Protein AF-A0A7C6G1H8-F1 (afdb_monomer_lite)

Secondary structure (DSSP, 8-state):
-----------PPEEEEEETTEEEEEETT-SEEEETTEEEE-SS--EE-STT-EEPPP---

Structure (mmCIF, N/CA/C/O backbone):
data_AF-A0A7C6G1H8-F1
#
_entry.id   AF-A0A7C6G1H8-F1
#
loop_
_atom_site.group_PDB
_atom_site.id
_atom_site.type_symbol
_atom_site.label_atom_id
_atom_site.label_alt_id
_atom_site.label_comp_id
_atom_site.label_asym_id
_atom_site.label_entity_id
_atom_site.label_seq_id
_atom_site.pdbx_PDB_ins_code
_atom_site.Cartn_x
_atom_site.Cartn_y
_atom_site.Cartn_z
_atom_site.occupancy
_atom_site.B_iso_or_equiv
_atom_site.auth_seq_id
_atom_site.auth_comp_id
_atom_site.auth_asym_id
_atom_site.auth_atom_id
_atom_site.pdbx_PDB_model_num
ATOM 1 N N . MET A 1 1 ? 28.936 -9.835 -5.448 1.00 39.25 1 MET A N 1
ATOM 2 C CA . MET A 1 1 ? 27.556 -9.673 -5.945 1.00 39.25 1 MET A CA 1
ATOM 3 C C . MET A 1 1 ? 27.404 -8.200 -6.269 1.00 39.25 1 MET A C 1
ATOM 5 O O . MET A 1 1 ? 27.303 -7.404 -5.350 1.00 39.25 1 MET A O 1
ATOM 9 N N . ALA A 1 2 ? 27.596 -7.831 -7.533 1.00 34.72 2 ALA A N 1
ATOM 10 C CA . ALA A 1 2 ? 27.551 -6.436 -7.955 1.00 34.72 2 ALA A CA 1
ATOM 11 C C . ALA A 1 2 ? 26.164 -6.173 -8.542 1.00 34.72 2 ALA A C 1
ATOM 13 O O . ALA A 1 2 ? 25.804 -6.781 -9.548 1.00 34.72 2 ALA A O 1
ATOM 14 N N . ILE A 1 3 ? 25.382 -5.328 -7.876 1.00 47.22 3 ILE A N 1
ATOM 15 C CA . ILE A 1 3 ? 24.208 -4.707 -8.481 1.00 47.22 3 ILE A CA 1
ATOM 16 C C . ILE A 1 3 ? 24.744 -3.402 -9.058 1.00 47.22 3 ILE A C 1
ATOM 18 O O . ILE A 1 3 ? 25.007 -2.466 -8.313 1.00 47.22 3 ILE A O 1
ATOM 22 N N . ASN A 1 4 ? 25.025 -3.393 -10.359 1.00 45.97 4 ASN A N 1
ATOM 23 C CA . ASN A 1 4 ? 25.497 -2.202 -11.055 1.00 45.97 4 ASN A CA 1
ATOM 24 C C . ASN A 1 4 ? 24.263 -1.449 -11.552 1.00 45.97 4 ASN A C 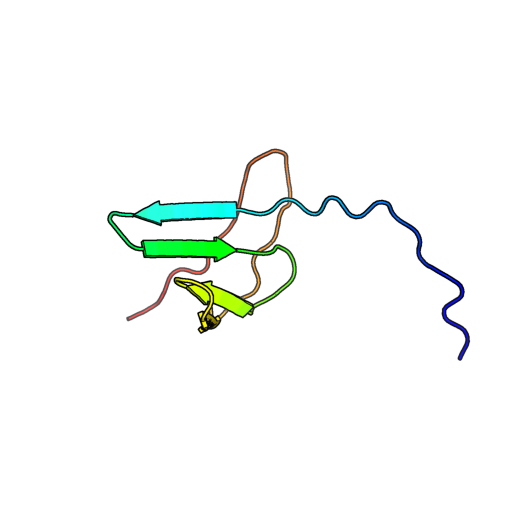1
ATOM 26 O O . ASN A 1 4 ? 23.796 -1.694 -12.660 1.00 45.97 4 ASN A O 1
ATOM 30 N N . ASP A 1 5 ? 23.719 -0.628 -10.656 1.00 46.78 5 ASP A N 1
ATOM 31 C CA . ASP A 1 5 ? 22.841 0.510 -10.920 1.00 46.78 5 ASP A CA 1
ATOM 32 C C . ASP A 1 5 ? 21.706 0.270 -11.929 1.00 46.78 5 ASP A C 1
ATOM 34 O O . ASP A 1 5 ? 21.765 0.646 -13.100 1.00 46.78 5 ASP A O 1
ATOM 38 N N . ILE A 1 6 ? 20.603 -0.287 -11.418 1.00 54.41 6 ILE A N 1
ATOM 39 C CA . ILE A 1 6 ? 19.277 -0.037 -11.989 1.00 54.41 6 ILE A CA 1
ATOM 40 C C . ILE A 1 6 ? 18.996 1.452 -11.755 1.00 54.41 6 ILE A C 1
ATOM 42 O O . ILE A 1 6 ? 18.573 1.849 -10.674 1.00 54.41 6 ILE A O 1
ATOM 46 N N . VAL A 1 7 ? 19.293 2.288 -12.747 1.00 54.03 7 VAL A N 1
ATOM 47 C CA . VAL A 1 7 ? 18.784 3.662 -12.810 1.00 54.03 7 VAL A CA 1
ATOM 48 C 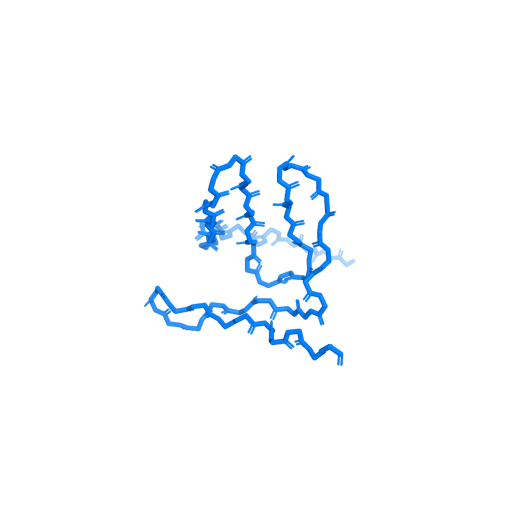C . VAL A 1 7 ? 17.618 3.652 -13.782 1.00 54.03 7 VAL A C 1
ATOM 50 O O . VAL A 1 7 ? 17.758 4.013 -14.949 1.00 54.03 7 VAL A O 1
ATOM 53 N N . GLU A 1 8 ? 16.458 3.220 -13.303 1.00 47.16 8 GLU A N 1
ATOM 54 C CA . GLU A 1 8 ? 15.202 3.618 -13.925 1.00 47.16 8 GLU A CA 1
ATOM 55 C C . GLU A 1 8 ? 14.703 4.850 -13.172 1.00 47.16 8 GLU A C 1
ATOM 57 O O . GLU A 1 8 ? 14.776 4.943 -11.950 1.00 47.16 8 GLU A O 1
ATOM 62 N N . ASN A 1 9 ? 14.297 5.878 -13.912 1.00 54.00 9 ASN A N 1
ATOM 63 C CA . ASN A 1 9 ? 13.709 7.086 -13.347 1.00 54.00 9 ASN A CA 1
ATOM 64 C C . ASN A 1 9 ? 12.310 6.706 -12.828 1.00 54.00 9 ASN A C 1
ATOM 66 O O . ASN A 1 9 ? 11.306 6.875 -13.524 1.00 54.00 9 ASN A O 1
ATOM 70 N N . ASP A 1 10 ? 12.310 6.104 -11.636 1.00 55.84 10 ASP A N 1
ATOM 71 C CA . ASP A 1 10 ? 11.238 5.392 -10.937 1.00 55.84 10 ASP A CA 1
ATOM 72 C C . ASP A 1 10 ? 10.150 6.348 -10.440 1.00 55.84 10 ASP A C 1
ATOM 74 O O . ASP A 1 10 ? 9.908 6.505 -9.243 1.00 55.84 10 ASP A O 1
ATOM 78 N N . LYS A 1 11 ? 9.438 7.009 -11.355 1.00 63.50 11 LYS A N 1
ATOM 79 C CA . LYS A 1 11 ? 8.136 7.594 -11.007 1.00 63.50 11 LYS A CA 1
ATOM 80 C C . LYS A 1 11 ? 7.114 6.469 -10.901 1.00 63.50 11 LYS A C 1
ATOM 82 O O . LYS A 1 11 ? 6.231 6.332 -11.749 1.00 63.50 11 LYS A O 1
ATOM 87 N N . THR A 1 12 ? 7.274 5.636 -9.880 1.00 71.62 12 THR A N 1
ATOM 88 C CA . THR A 1 12 ? 6.256 4.675 -9.486 1.00 71.62 12 THR A CA 1
ATOM 89 C C . THR A 1 12 ? 5.002 5.461 -9.097 1.00 71.62 12 THR A C 1
ATOM 91 O O . THR A 1 12 ? 5.088 6.483 -8.412 1.00 71.62 12 THR A O 1
ATOM 94 N N . PRO A 1 13 ? 3.826 5.080 -9.614 1.00 77.75 13 PRO A N 1
ATOM 95 C CA . PRO A 1 13 ? 2.608 5.806 -9.311 1.00 77.75 13 PRO A CA 1
ATOM 96 C C . PRO A 1 13 ? 2.245 5.615 -7.838 1.00 77.75 13 PRO A C 1
ATOM 98 O O . PRO A 1 13 ? 2.215 4.494 -7.332 1.00 77.75 13 PRO A O 1
ATOM 101 N N . GLU A 1 14 ? 1.931 6.719 -7.172 1.00 82.44 14 GLU A N 1
ATOM 102 C CA . GLU A 1 14 ? 1.425 6.744 -5.804 1.00 82.44 14 GLU A CA 1
ATOM 103 C C . GLU A 1 14 ? -0.087 6.991 -5.824 1.00 82.44 14 GLU A C 1
ATOM 105 O O . GLU A 1 14 ? -0.578 7.867 -6.549 1.00 82.44 14 GLU A O 1
ATOM 110 N N . LEU A 1 15 ? -0.836 6.229 -5.025 1.00 84.19 15 LEU A N 1
ATOM 111 C CA . LEU A 1 15 ? -2.253 6.487 -4.784 1.00 84.19 15 LEU A CA 1
ATOM 112 C C . LEU A 1 15 ? -2.422 7.191 -3.436 1.00 84.19 15 LEU A C 1
ATOM 114 O O . LEU A 1 15 ? -2.180 6.604 -2.385 1.00 84.19 15 LEU A O 1
ATOM 118 N N . VAL A 1 16 ? -2.906 8.433 -3.471 1.00 89.56 16 VAL A N 1
ATOM 119 C CA . VAL A 1 16 ? -3.224 9.218 -2.271 1.00 89.56 16 VAL A CA 1
ATOM 120 C C . VAL A 1 16 ? -4.736 9.256 -2.071 1.00 89.56 16 VAL A C 1
ATOM 122 O O . VAL A 1 16 ? -5.461 9.883 -2.848 1.00 89.56 16 VAL A O 1
ATOM 125 N N . VAL A 1 17 ? -5.222 8.618 -1.006 1.00 88.62 17 VAL A N 1
ATOM 126 C CA . VAL A 1 17 ? -6.637 8.636 -0.613 1.00 88.62 17 VAL A CA 1
ATOM 127 C C . VAL A 1 17 ? -6.831 9.656 0.502 1.00 88.62 17 VAL A C 1
ATOM 129 O O . VAL A 1 17 ? -6.215 9.555 1.559 1.00 88.62 17 VAL A O 1
ATOM 132 N N . LYS A 1 18 ? -7.704 10.642 0.279 1.00 91.94 18 LYS A N 1
ATOM 133 C CA . LYS A 1 18 ? -8.057 11.659 1.279 1.00 91.94 18 LYS A CA 1
ATOM 134 C C . LYS A 1 18 ? -9.490 11.452 1.739 1.00 91.94 18 LYS A C 1
ATOM 136 O O . LYS A 1 18 ? -10.402 11.436 0.913 1.00 91.94 18 LYS A O 1
ATOM 141 N N . HIS A 1 19 ? -9.687 11.333 3.044 1.00 86.88 19 HIS A N 1
ATOM 142 C CA . HIS A 1 19 ? -11.005 11.205 3.651 1.00 86.88 19 HIS A CA 1
ATOM 143 C C . HIS A 1 19 ? -11.047 11.996 4.961 1.00 86.88 19 HIS A C 1
ATOM 145 O O . HIS A 1 19 ? -10.362 11.667 5.923 1.00 86.88 19 HIS A O 1
ATOM 151 N N . ASN A 1 20 ? -11.852 13.061 5.005 1.00 92.31 20 ASN A N 1
ATOM 152 C CA . ASN A 1 20 ? -11.878 14.017 6.118 1.00 92.31 20 ASN A CA 1
ATOM 153 C C . ASN A 1 20 ? -10.470 14.559 6.446 1.00 92.31 20 ASN A C 1
ATOM 155 O O . ASN A 1 20 ? -9.838 15.186 5.600 1.00 92.31 20 ASN A O 1
ATOM 159 N N . HIS A 1 21 ? -9.987 14.314 7.666 1.00 92.38 21 HIS A N 1
ATOM 160 C CA . HIS A 1 21 ? -8.658 14.705 8.146 1.00 92.38 21 HIS A CA 1
ATOM 161 C C . HIS A 1 21 ? -7.631 13.569 8.043 1.00 92.38 21 HIS A C 1
ATOM 163 O O . HIS A 1 21 ? -6.570 13.644 8.658 1.00 92.38 21 HIS A O 1
ATOM 169 N N . GLU A 1 22 ? -7.962 12.505 7.313 1.00 92.69 22 GLU A N 1
ATOM 170 C CA . GLU A 1 22 ? -7.104 11.345 7.122 1.00 92.69 22 GLU A CA 1
ATOM 171 C C . GLU A 1 22 ? -6.571 11.300 5.691 1.00 92.69 22 GLU A C 1
ATOM 173 O O . GLU A 1 22 ? -7.304 11.503 4.715 1.00 92.69 22 GLU A O 1
ATOM 178 N N . ILE A 1 23 ? -5.275 11.030 5.581 1.00 94.62 23 ILE A N 1
ATOM 179 C CA . ILE A 1 23 ? -4.562 10.832 4.325 1.00 94.62 23 ILE A CA 1
ATOM 180 C C . ILE A 1 23 ? -3.924 9.451 4.383 1.00 94.62 23 ILE A C 1
ATOM 182 O O . ILE A 1 23 ? -3.151 9.168 5.297 1.00 94.62 23 ILE A O 1
ATOM 186 N N . LEU A 1 24 ? -4.262 8.597 3.422 1.00 90.44 24 LEU A N 1
ATOM 187 C CA . LEU A 1 24 ? -3.629 7.302 3.221 1.00 90.44 24 LEU A CA 1
ATOM 188 C C . LEU A 1 24 ? -2.789 7.355 1.942 1.00 90.44 24 LEU A C 1
ATOM 190 O O . LEU A 1 24 ? -3.324 7.536 0.847 1.00 90.44 24 LEU A O 1
ATOM 194 N N . GLU A 1 25 ? -1.484 7.197 2.106 1.00 91.62 25 GLU A N 1
ATOM 195 C CA . GLU A 1 25 ? -0.476 7.158 1.046 1.00 91.62 25 GLU A CA 1
ATOM 196 C C . GLU A 1 25 ? -0.155 5.696 0.731 1.00 91.62 25 GLU A C 1
ATOM 198 O O . GLU A 1 25 ? 0.328 4.951 1.594 1.00 91.62 25 GLU A O 1
ATOM 203 N N . ILE A 1 26 ? -0.472 5.271 -0.492 1.00 88.12 26 ILE A N 1
ATOM 204 C CA . ILE A 1 26 ? -0.335 3.890 -0.953 1.00 88.12 26 ILE A CA 1
ATOM 205 C C . ILE A 1 26 ? 0.713 3.842 -2.060 1.00 88.12 26 ILE A C 1
ATOM 207 O O . ILE A 1 26 ? 0.480 4.276 -3.192 1.00 88.12 26 ILE A O 1
ATOM 211 N N . ASN A 1 27 ? 1.854 3.246 -1.725 1.00 85.12 27 ASN A N 1
ATOM 212 C CA . ASN A 1 27 ? 2.921 2.942 -2.668 1.00 85.12 27 ASN A CA 1
ATOM 213 C C . ASN A 1 27 ? 2.652 1.598 -3.360 1.00 85.12 27 ASN A C 1
ATOM 215 O O . ASN A 1 27 ? 2.180 0.641 -2.742 1.00 85.12 27 ASN A O 1
ATOM 219 N N . VAL A 1 28 ? 2.970 1.512 -4.648 1.00 81.50 28 VAL A N 1
ATOM 220 C CA . VAL A 1 28 ? 2.856 0.266 -5.420 1.00 81.50 28 VAL A CA 1
ATOM 221 C C . VAL A 1 28 ? 4.002 -0.694 -5.102 1.00 81.50 28 VAL A C 1
ATOM 223 O O . VAL A 1 28 ? 5.085 -0.278 -4.699 1.00 81.50 28 VAL A O 1
ATOM 226 N N . PHE A 1 29 ? 3.759 -1.992 -5.290 1.00 80.06 29 PHE A N 1
ATOM 227 C CA . PHE A 1 29 ? 4.717 -3.086 -5.074 1.00 80.06 29 PHE A CA 1
ATOM 228 C C . PHE A 1 29 ? 5.210 -3.255 -3.625 1.00 80.06 29 PHE A C 1
ATOM 230 O O . PHE A 1 29 ? 6.178 -3.970 -3.375 1.00 80.06 29 PHE A O 1
ATOM 237 N N . THR A 1 30 ? 4.509 -2.663 -2.656 1.00 80.31 30 THR A N 1
ATOM 238 C CA . THR A 1 30 ? 4.743 -2.844 -1.218 1.00 80.31 30 THR A CA 1
ATOM 239 C C . THR A 1 30 ? 3.442 -3.184 -0.489 1.00 80.31 30 THR A C 1
ATOM 241 O O . THR A 1 30 ? 2.344 -2.884 -0.963 1.00 80.31 30 THR A O 1
ATOM 244 N N . SER A 1 31 ? 3.565 -3.848 0.662 1.00 82.06 31 SER A N 1
ATOM 245 C CA . SER A 1 31 ? 2.466 -4.100 1.602 1.00 82.06 31 SER A CA 1
ATOM 246 C C . SER A 1 31 ? 2.361 -3.042 2.707 1.00 82.06 31 SER A C 1
ATOM 248 O O . SER A 1 31 ? 1.417 -3.066 3.496 1.00 82.06 31 SER A O 1
ATOM 250 N N . VAL A 1 32 ? 3.322 -2.115 2.776 1.00 87.06 32 VAL A N 1
ATOM 251 C CA . VAL A 1 32 ? 3.356 -1.034 3.768 1.00 87.06 32 VAL A CA 1
ATOM 252 C C . VAL A 1 32 ? 2.893 0.268 3.123 1.00 87.06 32 VAL A C 1
ATOM 254 O O . VAL A 1 32 ? 3.466 0.721 2.132 1.00 87.06 32 VAL A O 1
ATOM 257 N N . SER A 1 33 ? 1.864 0.870 3.710 1.00 90.19 33 SER A N 1
ATOM 258 C CA . SER A 1 33 ? 1.345 2.204 3.383 1.00 90.19 33 SER A CA 1
ATOM 259 C C . SER A 1 33 ? 1.503 3.154 4.567 1.00 90.19 33 SER A C 1
ATOM 261 O O . SER A 1 33 ? 1.982 2.746 5.627 1.00 90.19 33 SER A O 1
ATOM 263 N N . TYR A 1 34 ? 1.095 4.414 4.412 1.00 93.00 34 TYR A N 1
ATOM 264 C CA . TYR A 1 34 ? 1.165 5.406 5.486 1.00 93.00 34 TYR A CA 1
ATOM 265 C C . TYR A 1 34 ? -0.187 6.080 5.709 1.00 93.00 34 TYR A C 1
ATOM 267 O O . TYR A 1 34 ? -0.721 6.720 4.811 1.00 93.00 34 TYR A O 1
ATOM 275 N N . LEU A 1 35 ? -0.739 5.959 6.918 1.00 92.31 35 LEU A N 1
ATOM 276 C CA . LEU A 1 35 ? -1.932 6.686 7.351 1.00 92.31 35 LEU A CA 1
ATOM 277 C C . LEU A 1 35 ? -1.496 7.883 8.198 1.00 92.31 35 LEU A C 1
ATOM 279 O O . LEU A 1 35 ? -0.939 7.708 9.285 1.00 92.31 35 LEU A O 1
ATOM 283 N N . ASN A 1 36 ? -1.734 9.100 7.710 1.00 93.62 36 ASN A N 1
ATOM 284 C CA . ASN A 1 36 ? -1.27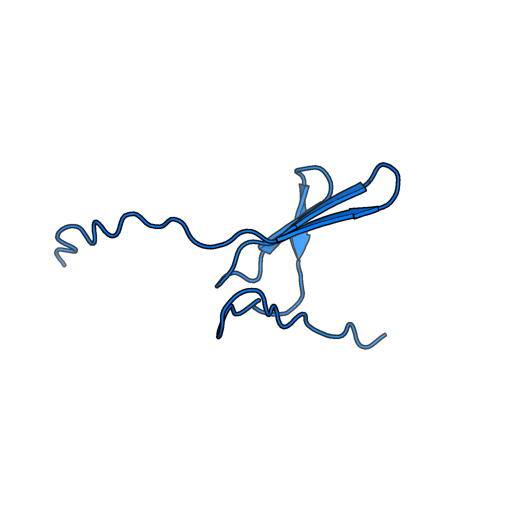2 10.346 8.329 1.00 93.62 36 ASN A CA 1
ATOM 285 C C . ASN A 1 36 ? 0.237 10.311 8.646 1.00 93.62 36 ASN A C 1
ATOM 287 O O . ASN A 1 36 ? 0.663 10.678 9.744 1.00 93.62 36 ASN A O 1
ATOM 291 N N . GLY A 1 37 ? 1.035 9.784 7.712 1.00 93.31 37 GLY A N 1
ATOM 292 C CA . GLY A 1 37 ? 2.484 9.618 7.855 1.00 93.31 37 GLY A CA 1
ATOM 293 C C . GLY A 1 37 ? 2.933 8.480 8.784 1.00 93.31 37 GLY A C 1
ATOM 294 O O . GLY A 1 37 ? 4.134 8.291 8.973 1.00 93.31 37 GLY A O 1
ATOM 295 N N . LYS A 1 38 ? 2.013 7.704 9.376 1.00 94.50 38 LYS A N 1
ATOM 296 C CA . LYS A 1 38 ? 2.349 6.544 10.222 1.00 94.50 38 LYS A CA 1
ATOM 297 C C . LYS A 1 38 ? 2.232 5.238 9.436 1.00 94.50 38 LYS A C 1
ATOM 299 O O . LYS A 1 38 ? 1.250 5.091 8.713 1.00 94.50 38 LYS A O 1
ATOM 304 N N . PRO A 1 39 ? 3.155 4.272 9.613 1.00 93.00 39 PRO A N 1
ATOM 305 C CA . PRO A 1 39 ? 3.069 2.979 8.943 1.00 93.00 39 PRO A CA 1
ATOM 306 C C . PRO A 1 39 ? 1.717 2.296 9.171 1.00 93.00 39 PRO A C 1
ATOM 308 O O . PRO A 1 39 ? 1.246 2.181 10.305 1.00 93.00 39 PRO A O 1
ATOM 311 N N . PHE A 1 40 ? 1.115 1.840 8.082 1.00 89.44 40 PHE A N 1
ATOM 312 C CA . PHE A 1 40 ? -0.158 1.142 8.024 1.00 89.44 40 PHE A CA 1
ATOM 313 C C . PHE A 1 40 ? 0.024 -0.132 7.199 1.00 89.44 40 PHE A C 1
ATOM 315 O O . PHE A 1 40 ? 0.418 -0.078 6.033 1.00 89.44 40 PHE A O 1
ATOM 322 N N . ASP A 1 41 ? -0.245 -1.280 7.816 1.00 87.88 41 ASP A N 1
ATOM 323 C CA . ASP A 1 41 ? -0.212 -2.567 7.126 1.00 87.88 41 ASP A CA 1
ATOM 324 C C . ASP A 1 41 ? -1.491 -2.745 6.300 1.00 87.88 41 ASP A C 1
ATOM 326 O O . ASP A 1 41 ? -2.603 -2.725 6.835 1.00 87.88 41 ASP A O 1
ATOM 330 N N . LEU A 1 42 ? -1.329 -2.917 4.989 1.00 82.44 42 LEU A N 1
ATOM 331 C CA . LEU A 1 42 ? -2.438 -3.172 4.074 1.00 82.44 42 LEU A CA 1
ATOM 332 C C . LEU A 1 42 ? -2.941 -4.621 4.145 1.00 82.44 42 LEU A C 1
ATOM 334 O O . LEU A 1 42 ? -4.026 -4.913 3.638 1.00 82.44 42 LEU A O 1
ATOM 338 N N . GLY A 1 43 ? -2.153 -5.544 4.706 1.00 81.19 43 GLY A N 1
ATOM 339 C CA . GLY A 1 43 ? -2.447 -6.980 4.707 1.00 81.19 43 GLY A CA 1
ATOM 340 C C . GLY A 1 43 ? -2.316 -7.654 3.332 1.00 81.19 43 GLY A C 1
ATOM 341 O O . GLY A 1 43 ? -2.638 -8.832 3.189 1.00 81.19 43 GLY A O 1
ATOM 342 N N . SER A 1 44 ? -1.867 -6.924 2.306 1.00 77.06 44 SER A N 1
ATOM 343 C CA . SER A 1 44 ? -1.532 -7.441 0.974 1.00 77.06 44 SER A CA 1
ATOM 344 C C . SER A 1 44 ? -0.690 -6.431 0.193 1.00 77.06 44 SER A C 1
ATOM 346 O O . SER A 1 44 ? -0.503 -5.301 0.637 1.00 77.06 44 SER A O 1
ATOM 348 N N . VAL A 1 45 ? -0.189 -6.833 -0.973 1.00 77.88 45 VAL A N 1
ATOM 349 C CA . VAL A 1 45 ? 0.604 -5.974 -1.862 1.00 77.88 45 VAL A CA 1
ATOM 350 C C . VAL A 1 45 ? -0.311 -5.276 -2.861 1.00 77.88 45 VAL A C 1
ATOM 352 O O . VAL A 1 45 ? -1.148 -5.918 -3.496 1.00 77.88 45 VAL A O 1
ATOM 355 N N . VAL A 1 46 ? -0.125 -3.968 -3.034 1.00 75.81 46 VAL A N 1
ATOM 356 C CA . VAL A 1 46 ? -0.828 -3.196 -4.069 1.00 75.81 46 VAL A CA 1
ATOM 357 C C . VAL A 1 46 ? -0.056 -3.272 -5.376 1.00 75.81 46 VAL A C 1
ATOM 359 O O . VAL A 1 46 ? 1.153 -3.046 -5.414 1.00 75.81 46 VAL A O 1
ATOM 362 N N . VAL A 1 47 ? -0.761 -3.582 -6.462 1.00 72.81 47 VAL A N 1
ATOM 363 C CA . VAL A 1 47 ? -0.176 -3.714 -7.801 1.00 72.81 47 VAL A CA 1
ATOM 364 C C . VAL A 1 47 ? -0.799 -2.682 -8.733 1.00 72.81 47 VAL A C 1
ATOM 366 O O . VAL A 1 47 ? -2.016 -2.488 -8.742 1.00 72.81 47 VAL A O 1
ATOM 369 N N . TYR A 1 48 ? 0.054 -2.051 -9.535 1.00 69.31 48 TYR A N 1
ATOM 370 C CA . TYR A 1 48 ? -0.328 -1.192 -10.647 1.00 69.31 48 TYR A CA 1
ATOM 371 C C . TYR A 1 48 ? -0.086 -1.948 -11.953 1.00 69.31 48 TYR A C 1
ATOM 373 O O . TYR A 1 48 ? 1.052 -2.287 -12.268 1.00 69.31 48 TYR A O 1
ATOM 381 N N . ILE A 1 49 ? -1.166 -2.275 -12.664 1.00 66.19 49 ILE A N 1
ATOM 382 C CA . ILE A 1 49 ? -1.122 -3.151 -13.849 1.00 66.19 49 ILE A CA 1
ATOM 383 C C . ILE A 1 49 ? -1.320 -2.336 -15.134 1.00 66.19 49 ILE A C 1
ATOM 385 O O . ILE A 1 49 ? -0.559 -2.483 -16.084 1.00 66.19 49 ILE A O 1
ATOM 389 N N . GLU A 1 50 ? -2.310 -1.439 -15.151 1.00 63.59 50 GLU A N 1
ATOM 390 C CA . GLU A 1 50 ? -2.656 -0.590 -16.296 1.00 63.59 50 GLU A CA 1
ATOM 391 C C . GLU A 1 50 ? -3.006 0.831 -15.833 1.00 63.59 50 GLU A C 1
ATOM 393 O O . GLU A 1 50 ? -3.317 1.055 -14.660 1.00 63.59 50 GLU A O 1
ATOM 398 N N . LYS A 1 51 ? -2.936 1.803 -16.757 1.00 65.44 51 LYS A N 1
ATOM 399 C CA . LYS A 1 51 ? -3.073 3.238 -16.457 1.00 65.44 51 LYS A CA 1
ATOM 400 C C . LYS A 1 51 ? -4.263 3.519 -15.529 1.00 65.44 51 LYS A C 1
ATOM 402 O O . LYS A 1 51 ? -5.412 3.333 -15.913 1.00 65.44 51 LYS A O 1
ATOM 407 N N . ASN A 1 52 ? -3.955 4.047 -14.344 1.00 64.44 52 ASN A N 1
ATOM 408 C CA . ASN A 1 52 ? -4.889 4.520 -13.313 1.00 64.44 52 ASN A CA 1
ATOM 409 C C . ASN A 1 52 ? -5.741 3.457 -12.585 1.00 64.44 52 ASN A C 1
ATOM 411 O O . ASN A 1 52 ? -6.688 3.840 -11.897 1.00 64.44 52 ASN A O 1
ATOM 415 N N . ILE A 1 53 ? -5.436 2.156 -12.684 1.00 73.38 53 ILE A N 1
ATOM 416 C CA . ILE A 1 53 ? -6.173 1.110 -11.948 1.00 73.38 53 ILE A CA 1
ATOM 417 C C . ILE A 1 53 ? -5.306 0.544 -10.816 1.00 73.38 53 ILE A C 1
ATOM 419 O O . ILE A 1 53 ? -4.225 0.008 -11.061 1.00 73.38 53 ILE A O 1
ATOM 423 N N . PHE A 1 54 ? -5.815 0.625 -9.583 1.00 74.31 54 PHE A N 1
ATOM 424 C CA . PHE A 1 54 ? -5.201 0.051 -8.381 1.00 74.31 54 PHE A CA 1
ATOM 425 C C . PHE A 1 54 ? -6.082 -1.067 -7.817 1.00 74.31 54 PHE A C 1
ATOM 427 O O . PHE A 1 54 ? -7.286 -0.879 -7.631 1.00 74.31 54 PHE A O 1
ATOM 434 N N . TYR A 1 55 ? -5.477 -2.212 -7.497 1.00 76.44 55 TYR A N 1
ATOM 435 C CA . TYR A 1 55 ? -6.147 -3.314 -6.805 1.00 76.44 55 TYR A CA 1
ATOM 436 C C . TYR A 1 55 ? -5.799 -3.270 -5.317 1.00 76.44 55 TYR A C 1
ATOM 438 O O . TYR A 1 55 ? -4.636 -3.417 -4.945 1.00 76.44 55 TYR A O 1
ATOM 446 N N . LEU A 1 56 ? -6.809 -3.056 -4.473 1.00 78.38 56 LEU A N 1
ATOM 447 C CA . LEU A 1 56 ? -6.662 -3.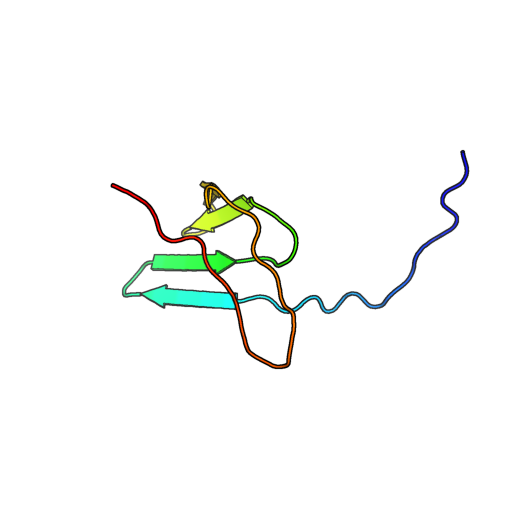027 -3.019 1.00 78.38 56 LEU A CA 1
ATOM 448 C C . LEU A 1 56 ? -7.187 -4.330 -2.403 1.00 78.38 56 LEU A C 1
ATOM 450 O O . LEU A 1 56 ? -8.221 -4.841 -2.849 1.00 78.38 56 LEU A O 1
ATOM 454 N N . PRO A 1 57 ? -6.528 -4.862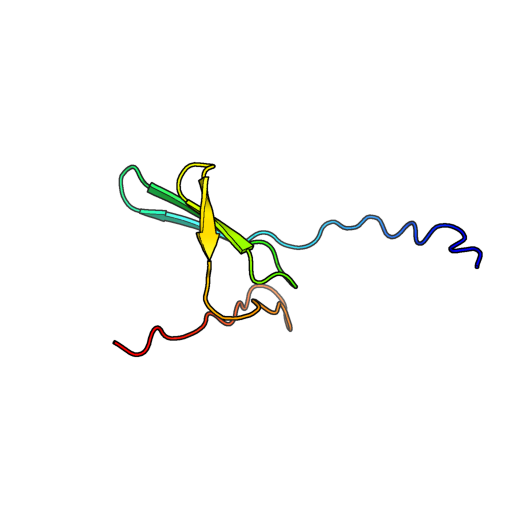 -1.360 1.00 74.75 57 PRO A N 1
ATOM 455 C CA . PRO A 1 57 ? -7.051 -6.011 -0.643 1.00 74.75 57 PRO A CA 1
ATOM 456 C C . PRO A 1 57 ? -8.370 -5.670 0.044 1.00 74.75 57 PRO A C 1
ATOM 458 O O . PRO A 1 57 ? -8.507 -4.660 0.737 1.00 74.75 57 PRO A O 1
ATOM 461 N N . LYS A 1 58 ? -9.351 -6.561 -0.104 1.00 78.06 58 LYS A N 1
ATOM 462 C CA . LYS A 1 58 ? -10.562 -6.510 0.707 1.00 78.06 58 LYS A CA 1
ATOM 463 C C . LYS A 1 58 ? -10.221 -7.028 2.101 1.00 78.06 58 LYS A C 1
ATOM 465 O O . LYS A 1 58 ? -9.859 -8.193 2.252 1.00 78.06 58 LYS A O 1
ATOM 470 N N . LYS A 1 59 ? -10.371 -6.184 3.124 1.00 71.50 59 LYS A N 1
ATOM 471 C CA . LYS A 1 59 ? -10.313 -6.630 4.518 1.00 71.50 59 LYS A CA 1
ATOM 472 C C . LYS A 1 59 ? -11.474 -7.597 4.761 1.00 71.50 59 LYS A C 1
ATOM 474 O O . LYS A 1 59 ? -12.633 -7.185 4.748 1.00 71.50 59 LYS A O 1
ATOM 479 N N . ASN A 1 60 ? -11.164 -8.874 4.949 1.00 56.41 60 ASN A N 1
ATOM 480 C CA . ASN A 1 60 ? -12.119 -9.813 5.520 1.00 56.41 60 ASN A CA 1
ATOM 481 C C . ASN A 1 60 ? -12.173 -9.505 7.021 1.00 56.41 60 ASN A C 1
ATOM 483 O O . ASN A 1 60 ? -11.136 -9.512 7.685 1.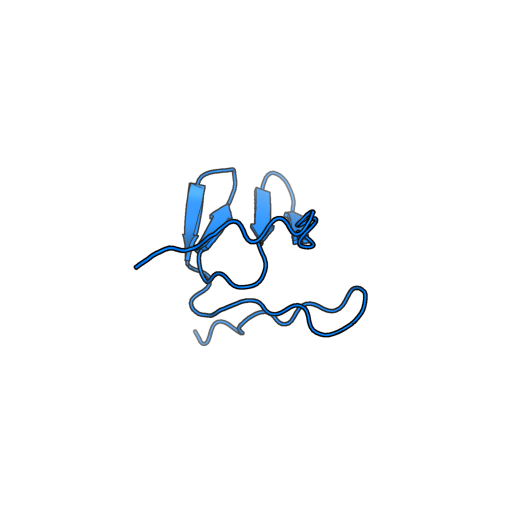00 56.41 60 ASN A O 1
ATOM 487 N N . GLY A 1 61 ? -13.350 -9.085 7.488 1.00 52.03 61 GLY A N 1
ATOM 488 C CA . GLY A 1 61 ? -13.630 -8.890 8.910 1.00 52.03 61 GLY A CA 1
ATOM 489 C C . GLY A 1 61 ? -13.660 -10.205 9.668 1.00 52.03 61 GLY A C 1
ATOM 490 O O . GLY A 1 61 ? -13.881 -11.251 9.015 1.00 52.03 61 GLY A O 1
#

Sequence (61 aa):
MAINDIVENDKTPELVVKHNHEILEINVFTSVSYLNGKPFDLGSVVVYIEKNIFYLPKKNG

pLDDT: mean 75.62, std 15.84, range [34.72, 94.62]

Foldseek 3Di:
DDPDDPPDVPPQDWDWDDDDPWIWIAGAQDQWIAIVNHTDGQVDGWHDDDPPDIDGDDDDD

Radius of gyration: 14.02 Å; chains: 1; bounding box: 41×24×27 Å